Protein AF-A0A377TVP3-F1 (afdb_monomer)

Organism: Klebsiella pneumoniae (NCBI:txid573)

Solvent-accessible surface area (backbone atoms only — not comparable to full-atom values): 5592 Å² total; per-residue (Å²): 109,51,32,52,58,79,30,49,63,72,60,39,49,52,53,52,51,54,37,44,74,71,66,52,34,75,49,88,49,29,64,47,21,19,45,85,90,52,99,79,53,76,51,36,58,27,37,30,46,44,51,50,19,57,42,36,76,75,62,60,47,87,71,47,49,77,48,72,73,59,62,60,56,48,60,40,92,53,92,59,28,39,39,82,45,75,67,30,45,52,50,49,49,56,54,56,61,70,48,90

Nearest PDB structures (foldseek):
  3fa4-assembly1_B  TM=6.451E-01  e=1.109E+00  Aspergillus niger
  5ail-assembly1_A  TM=5.028E-01  e=3.899E-01  Homo sapiens
  4c1k-assembly1_E  TM=4.117E-01  e=6.575E-01  Pyrococcus furiosus
  7f7r-assembly1_A  TM=4.298E-01  e=1.996E+00  Enterococcus faecalis ATCC 10100
  4gxp-assembly3_C  TM=5.036E-01  e=6.902E+00  Thermotoga maritima MSB8

Foldseek 3Di:
DADQANADLVRVLVVLVVCVVVVNQEDDDEQQPNHDDDPPDQARDNRNLLSVLVSCVVPSVPRHDYDYDDQADAHHDDPLRHHDDVVNRVVRVVVSVVSD

Sequence (100 aa):
MNFGDVTDEKTSARILDEALEAGINFIDTADVYGTEQSPDIQQGSGLSEEIIGRWLQQGGAVNASFWRQKSISLLGPGPNDRRLSAYHIRKACEDSFATA

Structure (mmCIF, N/CA/C/O backbone):
data_AF-A0A377TVP3-F1
#
_entry.id   AF-A0A377TVP3-F1
#
loop_
_atom_site.group_PDB
_atom_site.id
_atom_site.type_symbol
_atom_site.label_atom_id
_atom_site.label_alt_id
_atom_site.label_comp_id
_atom_site.label_asym_id
_atom_site.label_entity_id
_atom_site.label_seq_id
_atom_site.pdbx_PDB_ins_code
_atom_site.Cartn_x
_atom_site.Cartn_y
_atom_site.Cartn_z
_atom_site.occupancy
_atom_site.B_iso_or_equiv
_atom_site.auth_seq_id
_atom_site.auth_comp_id
_atom_site.auth_asym_id
_atom_site.auth_atom_id
_atom_site.pdbx_PDB_model_num
ATOM 1 N N . MET A 1 1 ? -7.253 -1.913 -4.363 1.00 79.44 1 MET A N 1
ATOM 2 C CA . MET A 1 1 ? -7.811 -1.167 -3.212 1.00 79.44 1 MET A CA 1
ATOM 3 C C . MET A 1 1 ? -8.147 0.250 -3.661 1.00 79.44 1 MET A C 1
ATOM 5 O O . MET A 1 1 ? -7.499 0.724 -4.584 1.00 79.44 1 MET A O 1
ATOM 9 N N . ASN A 1 2 ? -9.139 0.900 -3.040 1.00 88.81 2 ASN A N 1
ATOM 10 C CA . ASN A 1 2 ? -9.661 2.207 -3.477 1.00 88.81 2 ASN A CA 1
ATOM 11 C C . ASN A 1 2 ? -9.038 3.423 -2.764 1.00 88.81 2 ASN A C 1
ATOM 13 O O . ASN A 1 2 ? -9.370 4.556 -3.107 1.00 88.81 2 ASN A O 1
ATOM 17 N N . PHE A 1 3 ? -8.174 3.207 -1.770 1.00 91.44 3 PHE A N 1
ATOM 18 C CA . PHE A 1 3 ? -7.569 4.280 -0.979 1.00 91.44 3 PHE A CA 1
ATOM 19 C C . PHE A 1 3 ? -6.658 5.152 -1.845 1.00 91.44 3 PHE A C 1
ATOM 21 O O . PHE A 1 3 ? -5.748 4.642 -2.499 1.00 91.44 3 PHE A O 1
ATOM 28 N N . GLY A 1 4 ? -6.903 6.459 -1.840 1.00 87.88 4 GLY A N 1
ATOM 29 C CA . GLY A 1 4 ? -6.226 7.456 -2.664 1.00 87.88 4 GLY A CA 1
ATOM 30 C C . GLY A 1 4 ? -7.054 7.882 -3.875 1.00 87.88 4 GLY A C 1
ATOM 31 O O . GLY A 1 4 ? -7.403 9.052 -3.983 1.00 87.88 4 GLY A O 1
ATOM 32 N N . ASP A 1 5 ? -7.384 6.936 -4.757 1.00 86.06 5 ASP A N 1
ATOM 33 C CA . ASP A 1 5 ? -8.038 7.216 -6.046 1.00 86.06 5 ASP A CA 1
ATOM 34 C C . ASP A 1 5 ? -9.530 7.553 -5.901 1.00 86.06 5 ASP A C 1
ATOM 36 O O . ASP A 1 5 ? -9.989 8.628 -6.278 1.00 86.06 5 ASP A O 1
ATOM 40 N N . VAL A 1 6 ? -10.292 6.638 -5.296 1.00 88.31 6 VAL A N 1
ATOM 41 C CA . VAL A 1 6 ? -11.748 6.782 -5.121 1.00 88.31 6 VAL A CA 1
ATOM 42 C C . VAL A 1 6 ? -12.092 7.209 -3.696 1.00 88.31 6 VAL A C 1
ATOM 44 O O . VAL A 1 6 ? -13.059 7.938 -3.476 1.00 88.31 6 VAL A O 1
ATOM 47 N N . THR A 1 7 ? -11.309 6.755 -2.717 1.00 92.88 7 THR A N 1
ATOM 48 C CA . THR A 1 7 ? -11.514 7.045 -1.298 1.00 92.88 7 THR A CA 1
ATOM 49 C C . THR A 1 7 ? -10.405 7.966 -0.806 1.00 92.88 7 THR A C 1
ATOM 51 O O . THR A 1 7 ? -9.243 7.567 -0.795 1.00 92.88 7 THR A O 1
ATOM 54 N N 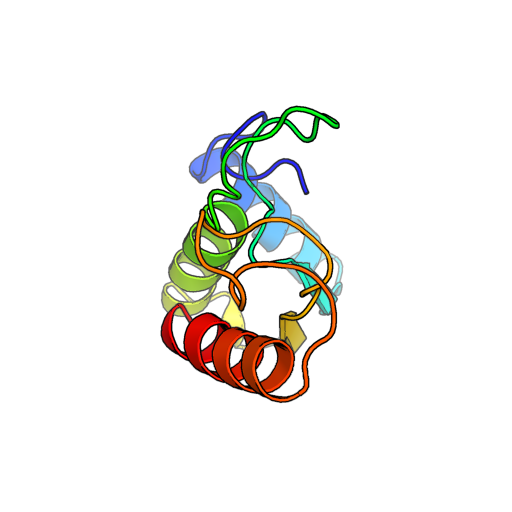. ASP A 1 8 ? -10.750 9.174 -0.356 1.00 94.44 8 ASP A N 1
ATOM 55 C CA . ASP A 1 8 ? -9.767 10.115 0.188 1.00 94.44 8 ASP A CA 1
ATOM 56 C C . ASP A 1 8 ? -9.073 9.564 1.449 1.00 94.44 8 ASP A C 1
ATOM 58 O O . ASP A 1 8 ? -9.565 8.643 2.108 1.00 94.44 8 ASP A O 1
ATOM 62 N N . GLU A 1 9 ? -7.914 10.122 1.799 1.00 93.75 9 GLU A N 1
ATOM 63 C CA . GLU A 1 9 ? -7.085 9.637 2.910 1.00 93.75 9 GLU A CA 1
ATOM 64 C C . GLU A 1 9 ? -7.813 9.661 4.262 1.00 93.75 9 GLU A C 1
ATOM 66 O O . GLU A 1 9 ? -7.712 8.703 5.028 1.00 93.75 9 GLU A O 1
ATOM 71 N N . LYS A 1 10 ? -8.608 10.700 4.545 1.00 94.44 10 LYS A N 1
ATOM 72 C CA . LYS A 1 10 ? -9.342 10.806 5.813 1.00 94.44 10 LYS A CA 1
ATOM 73 C C . LYS A 1 10 ? -10.423 9.733 5.906 1.00 94.44 10 LYS A C 1
ATOM 75 O O . LYS A 1 10 ? -10.591 9.107 6.952 1.00 94.44 10 LYS A O 1
ATOM 80 N N . THR A 1 11 ? -11.152 9.508 4.818 1.00 96.00 11 THR A N 1
ATOM 81 C CA . THR A 1 11 ? -12.148 8.435 4.750 1.00 96.00 11 THR A CA 1
ATOM 82 C C . THR A 1 11 ? -11.486 7.056 4.816 1.00 96.00 11 THR A C 1
ATOM 84 O O . THR A 1 11 ? -12.010 6.168 5.483 1.00 96.00 11 THR A O 1
ATOM 87 N N . SER A 1 12 ? -10.318 6.885 4.192 1.00 94.94 12 SER A N 1
ATOM 88 C CA . SER A 1 12 ? -9.533 5.643 4.231 1.00 94.94 12 SER A CA 1
ATOM 89 C C . SER A 1 12 ? -9.070 5.309 5.652 1.00 94.94 12 SER A C 1
ATOM 91 O O . SER A 1 12 ? -9.264 4.182 6.100 1.00 94.94 12 SER A O 1
ATOM 93 N N . ALA A 1 13 ? -8.547 6.294 6.390 1.00 92.81 13 ALA A N 1
ATOM 94 C CA . ALA A 1 13 ? -8.166 6.137 7.794 1.00 92.81 13 ALA A CA 1
ATOM 95 C C . ALA A 1 13 ? -9.357 5.708 8.662 1.00 92.81 13 ALA A C 1
ATOM 97 O O . ALA A 1 13 ? -9.248 4.748 9.415 1.00 92.81 13 ALA A O 1
ATOM 98 N N . ARG A 1 14 ? -10.532 6.327 8.477 1.00 94.50 14 ARG A N 1
ATOM 99 C CA . ARG A 1 14 ? -11.747 5.929 9.205 1.00 94.50 14 ARG A CA 1
ATOM 100 C C . ARG A 1 14 ? -12.165 4.484 8.914 1.00 94.50 14 ARG A C 1
ATOM 102 O O . ARG A 1 14 ? -12.577 3.781 9.825 1.00 94.50 14 ARG A O 1
ATOM 109 N N . ILE A 1 15 ? -12.057 4.033 7.661 1.00 94.75 15 ILE A N 1
ATOM 110 C CA . ILE A 1 15 ? -12.341 2.633 7.299 1.00 94.75 15 ILE A CA 1
ATOM 111 C C . ILE A 1 15 ? -11.363 1.682 8.003 1.00 94.75 15 ILE A C 1
ATOM 113 O O . ILE A 1 15 ? -11.773 0.617 8.458 1.00 94.75 15 ILE A O 1
ATOM 117 N N . LEU A 1 16 ? -10.083 2.056 8.091 1.00 92.31 16 LEU A N 1
ATOM 118 C CA . LEU A 1 16 ? -9.061 1.269 8.785 1.00 92.31 16 LEU A CA 1
ATOM 119 C C . LEU A 1 16 ? -9.311 1.208 10.298 1.00 92.31 16 LEU A C 1
ATOM 121 O O . LEU A 1 16 ? -9.214 0.127 10.875 1.00 92.31 16 LEU A O 1
ATOM 125 N N . ASP A 1 17 ? -9.695 2.327 10.916 1.00 91.94 17 ASP A N 1
ATOM 126 C CA . ASP A 1 17 ? -10.069 2.380 12.332 1.00 91.94 17 ASP A CA 1
ATOM 127 C C . ASP A 1 17 ? -11.281 1.480 12.617 1.00 91.94 17 ASP A C 1
ATOM 129 O O . ASP A 1 17 ? -11.218 0.619 13.492 1.00 91.94 17 ASP A O 1
ATOM 133 N N . GLU A 1 18 ? -12.354 1.602 11.826 1.00 94.00 18 GLU A N 1
ATOM 134 C CA . GLU A 1 18 ? -13.562 0.773 11.964 1.00 94.00 18 GLU A CA 1
ATOM 135 C C . GLU A 1 18 ? -13.261 -0.723 11.763 1.00 94.00 18 GLU A C 1
ATOM 137 O O . GLU A 1 18 ? -13.789 -1.576 12.480 1.00 94.00 18 GLU A O 1
ATOM 142 N N . ALA A 1 19 ? -12.388 -1.062 10.808 1.00 91.44 19 ALA A N 1
ATOM 143 C CA . ALA A 1 19 ? -11.952 -2.438 10.591 1.00 91.44 19 ALA A CA 1
ATOM 144 C C . ALA A 1 19 ? -11.193 -2.982 11.813 1.00 91.44 19 ALA A C 1
ATOM 146 O O . ALA A 1 19 ? -11.465 -4.101 12.260 1.00 91.44 19 ALA A O 1
ATOM 147 N N . LEU A 1 20 ? -10.283 -2.186 12.380 1.00 89.50 20 LEU A N 1
ATOM 148 C CA . LEU A 1 20 ? -9.508 -2.564 13.558 1.00 89.50 20 LEU A CA 1
ATOM 149 C C . LEU A 1 20 ? -10.400 -2.739 14.795 1.00 89.50 20 LEU A C 1
ATOM 151 O O . LEU A 1 20 ? -10.250 -3.724 15.520 1.00 89.50 20 LEU A O 1
ATOM 155 N N . GLU A 1 21 ? -11.362 -1.837 15.008 1.00 90.19 21 GLU A N 1
ATOM 156 C CA . GLU A 1 21 ? -12.367 -1.941 16.075 1.00 90.19 21 GLU A CA 1
ATOM 157 C C . GLU A 1 21 ? -13.233 -3.200 15.934 1.00 90.19 21 GLU A C 1
ATOM 159 O O . GLU A 1 21 ? -13.571 -3.841 16.931 1.00 90.19 21 GLU A O 1
ATOM 164 N N . ALA A 1 22 ? -13.538 -3.608 14.700 1.00 92.69 22 ALA A N 1
ATOM 165 C CA . ALA A 1 22 ? -14.238 -4.857 14.405 1.00 92.69 22 AL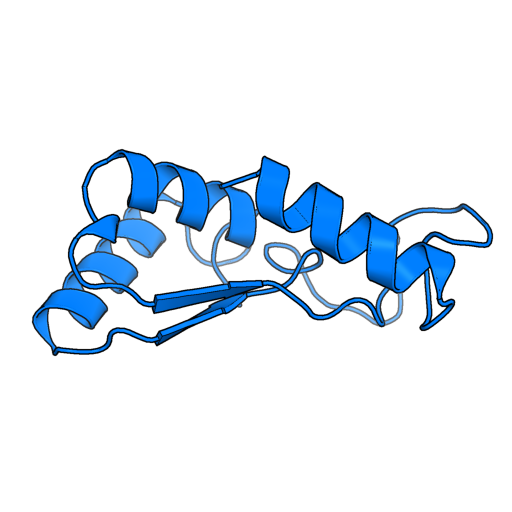A A CA 1
ATOM 166 C C . ALA A 1 22 ? -13.362 -6.118 14.583 1.00 92.69 22 ALA A C 1
ATOM 168 O O . ALA A 1 22 ? -13.836 -7.234 14.360 1.00 92.69 22 ALA A O 1
ATOM 169 N N . GLY A 1 23 ? -12.095 -5.967 14.981 1.00 89.12 23 GLY A N 1
ATOM 170 C CA . GLY A 1 23 ? -11.148 -7.064 15.183 1.00 89.12 23 GLY A CA 1
ATOM 171 C C . GLY A 1 23 ? -10.471 -7.553 13.901 1.00 89.12 23 GLY A C 1
ATOM 172 O O . GLY A 1 23 ? -9.802 -8.589 13.925 1.00 89.12 23 GLY A O 1
ATOM 173 N N . ILE A 1 24 ? -10.619 -6.836 12.781 1.00 89.00 24 ILE A N 1
ATOM 174 C CA . ILE A 1 24 ? -9.876 -7.124 11.554 1.00 89.00 24 ILE A CA 1
ATOM 175 C C . ILE A 1 24 ? -8.444 -6.647 11.758 1.00 89.00 24 ILE A C 1
ATOM 177 O O . ILE A 1 24 ? -8.170 -5.465 11.938 1.00 89.00 24 ILE A O 1
ATOM 181 N N . ASN A 1 25 ? -7.513 -7.589 11.692 1.00 85.19 25 ASN A N 1
ATOM 182 C CA . ASN A 1 25 ? -6.093 -7.329 11.860 1.00 85.19 25 ASN A CA 1
ATOM 183 C C . ASN A 1 25 ? -5.287 -7.650 10.601 1.00 85.19 25 ASN A C 1
ATOM 185 O O . ASN A 1 25 ? -4.078 -7.784 10.698 1.00 85.19 25 ASN A O 1
ATOM 189 N N . PHE A 1 26 ? -5.920 -7.823 9.444 1.00 86.88 26 PHE A N 1
ATOM 190 C CA . PHE A 1 26 ? -5.226 -8.161 8.206 1.00 86.88 26 PHE A CA 1
ATOM 191 C C . PHE A 1 26 ? -5.556 -7.140 7.122 1.00 86.88 26 PHE A C 1
ATOM 193 O O . PHE A 1 26 ? -6.71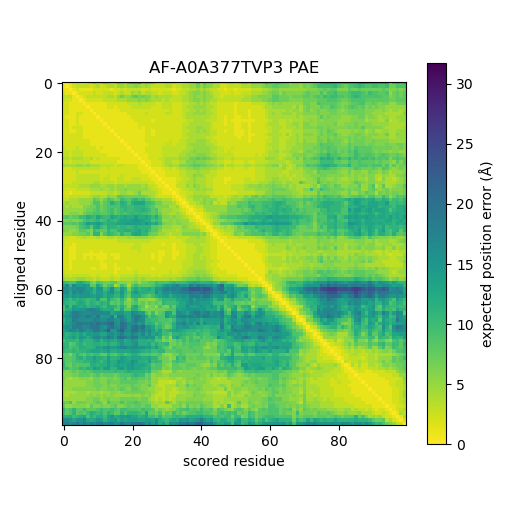6 -7.000 6.737 1.00 86.88 26 PHE A O 1
ATOM 200 N N . ILE A 1 27 ? -4.531 -6.444 6.627 1.00 86.75 27 ILE A N 1
ATOM 201 C CA . ILE A 1 27 ? -4.657 -5.442 5.564 1.00 86.75 27 ILE A CA 1
ATOM 202 C C . ILE A 1 27 ? -3.847 -5.916 4.349 1.00 86.75 27 ILE A C 1
ATOM 204 O O . ILE A 1 27 ? -2.629 -6.075 4.441 1.00 86.75 27 ILE A O 1
ATOM 208 N N . ASP A 1 28 ? -4.536 -6.132 3.224 1.00 87.56 28 ASP A N 1
ATOM 209 C CA . ASP A 1 28 ? -3.948 -6.441 1.911 1.00 87.56 28 ASP A CA 1
ATOM 210 C C . ASP A 1 28 ? -3.692 -5.148 1.136 1.00 87.56 28 ASP A C 1
ATOM 212 O O . ASP A 1 28 ? -4.611 -4.351 0.950 1.00 87.56 28 ASP A O 1
ATOM 216 N N . THR A 1 29 ? -2.474 -4.945 0.641 1.00 87.00 29 THR A N 1
ATOM 217 C CA . THR A 1 29 ? -2.178 -3.854 -0.294 1.00 87.00 29 THR A CA 1
ATOM 218 C C . THR A 1 29 ? -1.145 -4.266 -1.347 1.00 87.00 29 THR A C 1
ATOM 220 O O . THR A 1 29 ? -0.538 -5.338 -1.269 1.00 87.00 29 THR A O 1
ATOM 223 N N . ALA A 1 30 ? -0.963 -3.410 -2.351 1.00 83.44 30 ALA A N 1
ATOM 224 C CA . ALA A 1 30 ? 0.010 -3.577 -3.417 1.00 83.44 30 ALA A CA 1
ATOM 225 C C . ALA A 1 30 ? 0.611 -2.232 -3.842 1.00 83.44 30 ALA A C 1
ATOM 227 O O . ALA A 1 30 ? -0.077 -1.211 -3.840 1.00 83.44 30 ALA A O 1
ATOM 228 N N . ASP A 1 31 ? 1.850 -2.294 -4.319 1.00 78.56 31 ASP A N 1
ATOM 229 C CA . ASP A 1 31 ? 2.638 -1.229 -4.953 1.00 78.56 31 ASP A CA 1
ATOM 230 C C . ASP A 1 31 ? 1.918 -0.487 -6.097 1.00 78.56 31 ASP A C 1
ATOM 232 O O . ASP A 1 31 ? 2.216 0.668 -6.391 1.00 78.56 31 ASP A O 1
ATOM 236 N N . VAL A 1 32 ? 0.928 -1.113 -6.734 1.00 79.69 32 VAL A N 1
ATOM 237 C CA . VAL A 1 32 ? 0.116 -0.483 -7.788 1.00 79.69 32 VAL A CA 1
ATOM 238 C C . VAL A 1 32 ? -1.197 0.140 -7.322 1.00 79.69 32 VAL A C 1
ATOM 240 O O . VAL A 1 32 ? -1.853 0.810 -8.120 1.00 79.69 32 VAL A O 1
ATOM 243 N N . TYR A 1 33 ? -1.623 -0.080 -6.077 1.00 86.75 33 TYR A N 1
ATOM 244 C CA . TYR A 1 33 ? -2.909 0.426 -5.594 1.00 86.75 33 TYR A CA 1
ATOM 245 C C . TYR A 1 33 ? -2.891 1.941 -5.343 1.00 86.75 33 TYR A C 1
ATOM 247 O O . TYR A 1 33 ? -1.875 2.519 -4.962 1.00 86.75 33 TYR A O 1
ATOM 255 N N . GLY A 1 34 ? -4.064 2.565 -5.498 1.00 82.94 34 GLY A N 1
ATOM 256 C CA . GLY A 1 34 ? -4.269 4.001 -5.293 1.00 82.94 34 GLY A CA 1
ATOM 257 C C . GLY A 1 34 ? -4.293 4.823 -6.581 1.00 82.94 34 GLY A C 1
ATOM 258 O O . GLY A 1 34 ? -3.971 6.007 -6.561 1.00 82.94 34 GLY A O 1
ATOM 259 N N . THR A 1 35 ? -4.627 4.188 -7.704 1.00 79.94 35 THR A N 1
ATOM 260 C CA . THR A 1 35 ? -4.943 4.818 -8.993 1.00 79.94 35 THR A CA 1
ATOM 261 C C . THR A 1 35 ? -5.850 3.884 -9.803 1.00 79.94 35 THR A C 1
ATOM 263 O O . THR A 1 35 ? -5.916 2.681 -9.500 1.00 79.94 35 THR A O 1
ATOM 266 N N . GLU A 1 36 ? -6.518 4.416 -10.827 1.00 80.12 36 GLU A N 1
ATOM 267 C CA . GLU A 1 36 ? -7.376 3.658 -11.733 1.00 80.12 36 GLU A CA 1
ATOM 268 C C . GLU A 1 36 ? -6.607 2.477 -12.345 1.00 80.12 36 GLU A C 1
ATOM 270 O O . GLU A 1 36 ? -5.573 2.635 -12.995 1.00 80.12 36 GLU A O 1
ATOM 275 N N . GLN A 1 37 ? -7.119 1.262 -12.144 1.00 74.69 37 GLN A N 1
ATOM 276 C CA . GLN A 1 37 ? -6.513 0.053 -12.694 1.00 74.69 37 GLN A CA 1
ATOM 277 C C . GLN A 1 37 ? -7.083 -0.215 -14.089 1.00 74.69 37 GLN A C 1
ATOM 279 O O . GLN A 1 37 ? -8.200 -0.718 -14.222 1.00 74.69 37 GLN A O 1
ATOM 284 N N . SER A 1 38 ? -6.305 0.079 -15.130 1.00 75.44 38 SER A N 1
ATOM 285 C CA . SER A 1 38 ? -6.656 -0.211 -16.525 1.00 75.44 38 SER A CA 1
ATOM 286 C C . SER A 1 38 ? -5.536 -0.990 -17.234 1.00 75.44 38 SER A C 1
ATOM 288 O O . SER A 1 38 ? -4.383 -0.933 -16.805 1.00 75.44 38 SER A O 1
ATOM 290 N N . PRO A 1 39 ? -5.826 -1.727 -18.327 1.00 72.00 39 PRO A N 1
ATOM 291 C CA . PRO A 1 39 ? -4.791 -2.394 -19.126 1.00 72.00 39 PRO A CA 1
ATOM 292 C C . PRO A 1 39 ? -3.734 -1.435 -19.692 1.00 72.00 39 PRO A C 1
ATOM 294 O O . PRO A 1 39 ? -2.615 -1.858 -19.973 1.00 72.00 39 PRO A O 1
ATOM 297 N N . ASP A 1 40 ? -4.097 -0.158 -19.833 1.00 75.44 40 ASP A N 1
ATOM 298 C CA . ASP A 1 40 ? -3.268 0.900 -20.410 1.00 75.44 40 ASP A CA 1
ATOM 299 C C . ASP A 1 40 ? -2.549 1.744 -19.347 1.00 75.44 40 ASP A C 1
ATOM 301 O O . ASP A 1 40 ? -1.899 2.743 -19.682 1.00 75.44 40 ASP A O 1
ATOM 305 N N . ILE A 1 41 ? -2.650 1.352 -18.069 1.00 73.75 41 ILE A N 1
ATOM 306 C CA . ILE A 1 41 ? -1.985 2.031 -16.962 1.00 73.75 41 ILE A CA 1
ATOM 307 C C . ILE A 1 41 ? -0.485 2.146 -17.249 1.00 73.75 41 ILE A C 1
ATOM 309 O O . ILE A 1 41 ? 0.216 1.161 -17.485 1.00 73.75 41 ILE A O 1
ATOM 313 N N . GLN A 1 42 ? 0.005 3.382 -17.259 1.00 68.06 42 GLN A N 1
ATOM 314 C CA . GLN A 1 42 ? 1.411 3.663 -17.549 1.00 68.06 42 GLN A CA 1
ATOM 315 C C . GLN A 1 42 ? 2.296 3.458 -16.316 1.00 68.06 42 GLN A C 1
ATOM 317 O O . GLN A 1 42 ? 3.485 3.177 -16.454 1.00 68.06 42 GLN A O 1
ATOM 322 N N . GLN A 1 43 ? 1.723 3.604 -15.119 1.00 70.00 43 GLN A N 1
ATOM 323 C CA . GLN A 1 43 ? 2.443 3.520 -13.857 1.00 70.00 43 GLN A CA 1
ATOM 324 C C . GLN A 1 43 ? 1.472 3.262 -12.697 1.00 70.00 43 GLN A C 1
ATOM 326 O O . GLN A 1 43 ? 0.446 3.932 -12.597 1.00 70.00 43 GLN A O 1
ATOM 331 N N . GLY A 1 44 ? 1.802 2.322 -11.809 1.00 70.56 44 GLY A N 1
ATOM 332 C CA . GLY A 1 44 ? 1.167 2.234 -10.489 1.00 70.56 44 GLY A CA 1
ATOM 333 C C . GLY A 1 44 ? 1.510 3.443 -9.608 1.00 70.56 44 GLY A C 1
ATOM 334 O O . GLY A 1 44 ? 2.555 4.064 -9.797 1.00 70.56 44 GLY A O 1
ATOM 335 N N . SER A 1 45 ? 0.644 3.789 -8.650 1.00 79.19 45 SER A N 1
ATOM 336 C CA . SER A 1 45 ? 0.859 4.975 -7.803 1.00 79.19 45 SER A CA 1
ATOM 337 C C . SER A 1 45 ? 1.469 4.684 -6.433 1.00 79.19 45 SER A C 1
ATOM 339 O O . SER A 1 45 ? 2.050 5.592 -5.850 1.00 79.19 45 SER A O 1
ATOM 341 N N . GLY A 1 46 ? 1.308 3.474 -5.885 1.00 83.56 46 GLY A N 1
ATOM 342 C CA . GLY A 1 46 ? 1.699 3.143 -4.506 1.00 83.56 46 GLY A CA 1
ATOM 343 C C . GLY A 1 46 ? 0.934 3.917 -3.425 1.00 83.56 46 GLY A C 1
ATOM 344 O O . GLY A 1 46 ? 1.178 3.729 -2.235 1.00 83.56 46 GLY A O 1
ATOM 345 N N . LEU A 1 47 ? -0.025 4.767 -3.805 1.00 88.56 47 LEU A N 1
ATOM 346 C CA . LEU A 1 47 ? -0.656 5.737 -2.912 1.00 88.56 47 LEU A CA 1
ATOM 347 C C . LEU A 1 47 ? -1.453 5.064 -1.788 1.00 88.56 47 LEU A C 1
ATOM 349 O O . LEU A 1 47 ? -1.489 5.572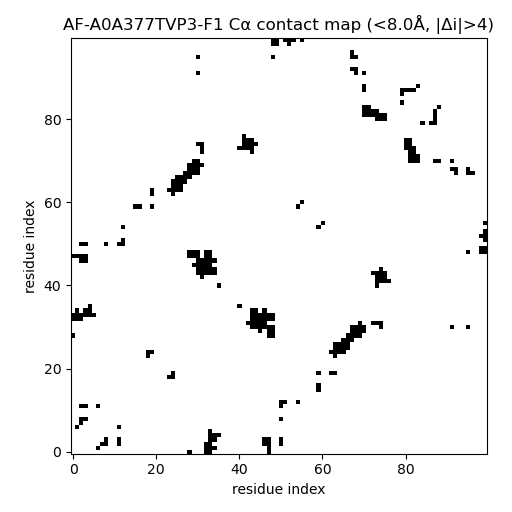 -0.668 1.00 88.56 47 LEU A O 1
ATOM 353 N N . SER A 1 48 ? -2.056 3.897 -2.049 1.00 90.19 48 SER A N 1
ATOM 354 C CA . SER A 1 48 ? -2.706 3.129 -0.981 1.00 90.19 48 SER A CA 1
ATOM 355 C C . SER A 1 48 ? -1.706 2.675 0.088 1.00 90.19 48 SER A C 1
ATOM 357 O O . SER A 1 48 ? -2.041 2.704 1.270 1.00 90.19 48 SER A O 1
ATOM 359 N N . GLU A 1 49 ? -0.485 2.283 -0.296 1.00 87.75 49 GLU A N 1
ATOM 360 C CA . GLU A 1 49 ? 0.549 1.873 0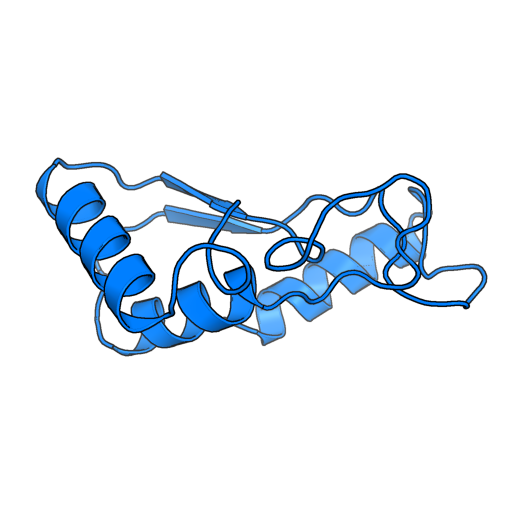.664 1.00 87.75 49 GLU A CA 1
ATOM 361 C C . GLU A 1 49 ? 1.012 3.054 1.513 1.00 87.75 49 GLU A C 1
ATOM 363 O O . GLU A 1 49 ? 1.153 2.908 2.725 1.00 87.75 49 GLU A O 1
ATOM 368 N N . GLU A 1 50 ? 1.177 4.231 0.907 1.00 90.12 50 GLU A N 1
ATOM 369 C CA . GLU A 1 50 ? 1.561 5.433 1.645 1.00 90.12 50 GLU A CA 1
ATOM 370 C C . GLU A 1 50 ? 0.495 5.865 2.661 1.00 90.12 50 GLU A C 1
ATOM 372 O O . GLU A 1 50 ? 0.826 6.229 3.790 1.00 90.12 50 GLU A O 1
ATOM 377 N N . ILE A 1 51 ? -0.787 5.817 2.278 1.00 92.06 51 ILE A N 1
ATOM 378 C CA . ILE A 1 51 ? -1.912 6.124 3.174 1.00 92.06 51 ILE A CA 1
ATOM 379 C C . ILE A 1 51 ? -1.912 5.163 4.367 1.00 92.06 51 ILE A C 1
ATOM 381 O O . ILE A 1 51 ? -2.038 5.596 5.513 1.00 92.06 51 ILE A O 1
ATOM 385 N N . ILE A 1 52 ? -1.731 3.863 4.113 1.00 90.19 52 ILE A N 1
ATOM 386 C CA . ILE A 1 52 ? -1.672 2.858 5.180 1.00 90.19 52 ILE A CA 1
ATOM 387 C C . ILE A 1 52 ? -0.440 3.079 6.068 1.00 90.19 52 ILE A C 1
ATOM 389 O O . ILE A 1 52 ? -0.571 3.020 7.288 1.00 90.19 52 ILE A O 1
ATOM 393 N N . GLY A 1 53 ? 0.731 3.384 5.498 1.00 88.31 53 GLY A N 1
ATOM 394 C CA . GLY A 1 53 ? 1.945 3.704 6.258 1.00 88.31 53 GLY A CA 1
ATOM 395 C C . GLY A 1 53 ? 1.740 4.893 7.200 1.00 88.31 53 GLY A C 1
ATOM 396 O O . GLY A 1 53 ? 1.970 4.792 8.406 1.00 88.31 53 GLY A O 1
ATOM 397 N N . ARG A 1 54 ? 1.175 5.998 6.691 1.00 91.00 54 ARG A N 1
ATOM 398 C CA . ARG A 1 54 ? 0.842 7.176 7.512 1.00 91.00 54 ARG A CA 1
ATOM 399 C C . ARG A 1 54 ? -0.153 6.856 8.627 1.00 91.00 54 ARG A C 1
ATOM 401 O O . ARG A 1 54 ? 0.012 7.357 9.738 1.00 91.00 54 ARG A O 1
ATOM 408 N N . TRP A 1 55 ? -1.156 6.021 8.362 1.00 91.31 55 TRP A N 1
ATOM 409 C CA . TRP A 1 55 ? -2.116 5.577 9.377 1.00 91.31 55 TRP A CA 1
ATOM 410 C C . TRP A 1 55 ? -1.466 4.684 10.450 1.00 91.31 55 TRP A C 1
ATOM 412 O O . TRP A 1 55 ? -1.686 4.886 11.647 1.00 91.31 55 TRP A O 1
ATOM 422 N N . LEU A 1 56 ? -0.592 3.750 10.057 1.00 88.31 56 LEU A N 1
ATOM 423 C CA . LEU A 1 56 ? 0.156 2.902 10.992 1.00 88.31 56 LEU A CA 1
ATOM 424 C C . LEU A 1 56 ? 1.029 3.741 11.937 1.00 88.31 56 LEU A C 1
ATOM 426 O O . LEU A 1 56 ? 1.025 3.500 13.147 1.00 88.31 56 LEU A O 1
ATOM 430 N N . GLN A 1 57 ? 1.710 4.763 11.408 1.00 86.69 57 GLN A N 1
ATOM 431 C CA . GLN A 1 57 ? 2.549 5.688 12.183 1.00 86.69 57 GLN A CA 1
ATOM 432 C C . GLN A 1 57 ? 1.756 6.524 13.205 1.00 86.69 57 GLN A C 1
ATOM 434 O O . GLN A 1 57 ? 2.319 6.949 14.213 1.00 86.69 57 GLN A O 1
ATOM 439 N N . GLN A 1 58 ? 0.454 6.735 12.987 1.00 84.75 58 GLN A N 1
ATOM 440 C CA . GLN A 1 58 ? -0.427 7.484 13.895 1.00 84.75 58 GLN A CA 1
ATOM 441 C C . GLN A 1 58 ? -0.970 6.645 15.064 1.00 84.75 58 GLN A C 1
ATOM 443 O O . GLN A 1 58 ? -1.609 7.198 15.958 1.00 84.75 58 GLN A O 1
ATOM 448 N N . GLY A 1 59 ? -0.700 5.335 15.096 1.00 76.06 59 GLY A N 1
ATOM 449 C CA . GLY A 1 59 ? -1.115 4.446 16.188 1.00 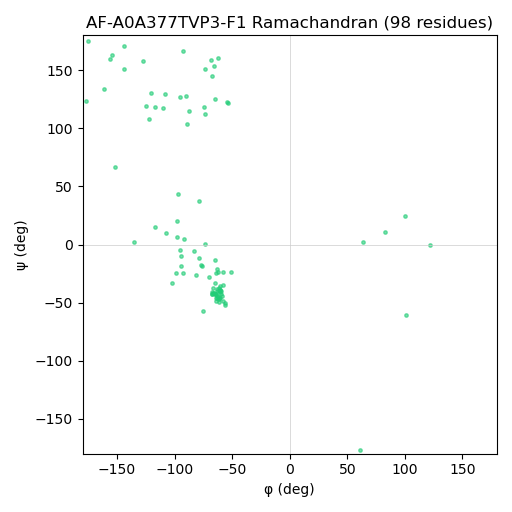76.06 59 GLY A CA 1
ATOM 450 C C . GLY A 1 59 ? -1.988 3.262 15.770 1.00 76.06 59 GLY A C 1
ATOM 451 O O . GLY A 1 59 ? -2.296 2.431 16.621 1.00 76.06 59 GLY A O 1
ATOM 452 N N . GLY A 1 60 ? -2.324 3.116 14.481 1.00 67.31 60 GLY A N 1
ATOM 453 C CA . GLY A 1 60 ? -3.071 1.956 13.959 1.00 67.31 60 GLY A CA 1
ATOM 454 C C . GLY A 1 60 ? -2.322 0.615 14.060 1.00 67.31 60 GLY A C 1
ATOM 455 O O . GLY A 1 60 ? -2.908 -0.457 13.919 1.00 67.31 60 GLY A O 1
ATOM 456 N N . ALA A 1 61 ? -1.015 0.653 14.342 1.00 65.50 61 ALA A N 1
ATOM 457 C CA . ALA A 1 61 ? -0.119 -0.502 14.286 1.00 65.50 61 ALA A CA 1
ATOM 458 C C . ALA A 1 61 ? -0.219 -1.488 15.465 1.00 65.50 61 ALA A C 1
ATOM 460 O O . ALA A 1 61 ? 0.254 -2.615 15.337 1.00 65.50 61 ALA A O 1
ATOM 461 N N . VAL A 1 62 ? -0.800 -1.113 16.613 1.00 62.00 62 VAL A N 1
ATOM 462 C CA . VAL A 1 62 ? -0.679 -1.931 17.841 1.00 62.00 62 VAL A CA 1
ATOM 463 C C . VAL A 1 62 ? -1.313 -3.323 17.739 1.00 62.00 62 VAL A C 1
ATOM 465 O O . VAL A 1 62 ? -0.899 -4.209 18.480 1.00 62.00 62 VAL A O 1
ATOM 468 N N . ASN A 1 63 ? -2.254 -3.542 16.810 1.00 60.59 63 ASN A N 1
ATOM 469 C CA . ASN A 1 63 ? -2.916 -4.840 16.617 1.00 60.59 63 ASN A CA 1
ATOM 470 C C . ASN A 1 63 ? -3.047 -5.284 15.146 1.00 60.59 63 ASN A C 1
ATOM 472 O O . ASN A 1 63 ? -3.631 -6.336 14.896 1.00 60.59 63 ASN A O 1
ATOM 476 N N . ALA A 1 64 ? -2.530 -4.526 14.173 1.00 61.84 64 ALA A N 1
ATOM 477 C CA . ALA A 1 64 ? -2.689 -4.833 12.750 1.00 61.84 64 ALA A CA 1
ATOM 478 C C . ALA A 1 64 ? -1.486 -5.619 12.191 1.00 61.84 64 ALA A C 1
ATOM 480 O O . ALA A 1 64 ? -0.338 -5.192 12.286 1.00 61.84 64 ALA A O 1
ATOM 481 N N . SER A 1 65 ? -1.755 -6.759 11.556 1.00 65.62 65 SER A N 1
ATOM 482 C CA . SER A 1 65 ? -0.832 -7.477 10.673 1.00 65.62 65 SER A CA 1
ATOM 483 C C . SER A 1 65 ? -0.963 -6.931 9.252 1.00 65.62 65 SER A C 1
ATOM 485 O O . SER A 1 65 ? -1.998 -7.067 8.598 1.00 65.62 65 SER A O 1
ATOM 487 N N . PHE A 1 66 ? 0.104 -6.313 8.762 1.00 61.97 66 PHE A N 1
ATOM 488 C CA . PHE A 1 66 ? 0.131 -5.680 7.450 1.00 61.97 66 PHE A CA 1
ATOM 489 C C . PHE A 1 66 ? 0.983 -6.482 6.471 1.00 61.97 66 PHE A C 1
ATOM 491 O O . PHE A 1 66 ? 2.129 -6.814 6.780 1.00 61.97 66 PHE A O 1
ATOM 498 N N . TRP A 1 67 ? 0.434 -6.785 5.293 1.00 59.81 67 TRP A N 1
ATOM 499 C CA . TRP A 1 67 ? 1.155 -7.476 4.227 1.00 59.81 67 TRP A CA 1
ATOM 500 C C . TRP A 1 67 ? 1.203 -6.627 2.961 1.00 59.81 67 TRP A C 1
ATOM 502 O O . TRP A 1 67 ? 0.187 -6.135 2.474 1.00 59.81 67 TRP A O 1
ATOM 512 N N . ARG A 1 68 ? 2.416 -6.504 2.418 1.00 64.62 68 ARG A N 1
ATOM 513 C CA . ARG A 1 68 ? 2.716 -5.813 1.166 1.00 64.62 68 ARG A CA 1
ATOM 514 C C . ARG A 1 68 ? 3.383 -6.770 0.204 1.00 64.62 68 ARG A C 1
ATOM 516 O O . ARG A 1 68 ? 4.539 -7.103 0.439 1.00 64.62 68 ARG A O 1
ATOM 523 N N . GLN A 1 69 ? 2.674 -7.203 -0.845 1.00 53.34 69 GLN A N 1
ATOM 524 C CA . GLN A 1 69 ? 3.312 -7.577 -2.116 1.00 53.34 69 GLN A CA 1
ATOM 525 C C . GLN A 1 69 ? 2.319 -7.985 -3.212 1.00 53.34 69 GLN A C 1
ATOM 527 O O . GLN A 1 69 ? 1.615 -8.989 -3.075 1.00 53.34 69 GLN A O 1
ATOM 532 N N . LYS A 1 70 ? 2.368 -7.318 -4.376 1.00 62.19 70 LYS A N 1
ATOM 533 C CA . LYS A 1 70 ? 1.771 -7.844 -5.619 1.00 62.19 70 LYS A CA 1
ATOM 534 C C . LYS A 1 70 ? 2.478 -7.336 -6.886 1.00 62.19 70 LYS A C 1
ATOM 536 O O . LYS A 1 70 ? 1.896 -6.668 -7.728 1.00 62.19 70 LYS A O 1
ATOM 541 N N . SER A 1 71 ? 3.726 -7.760 -7.068 1.00 58.66 71 SER A N 1
ATOM 542 C CA . SER A 1 71 ? 4.677 -7.245 -8.069 1.00 58.66 71 SER A CA 1
ATOM 543 C C . SER A 1 71 ? 4.484 -7.765 -9.513 1.00 58.66 71 SER A C 1
ATOM 545 O O . SER A 1 71 ? 5.454 -8.126 -10.181 1.00 58.66 71 SER A O 1
ATOM 547 N N . ILE A 1 72 ? 3.252 -7.952 -9.997 1.00 57.97 72 ILE A N 1
ATOM 548 C CA . ILE A 1 72 ? 3.035 -8.435 -11.382 1.00 57.97 72 ILE A CA 1
ATOM 549 C C . ILE A 1 72 ? 2.870 -7.288 -12.387 1.00 57.97 72 ILE A C 1
ATOM 551 O O . ILE A 1 72 ? 3.144 -7.462 -13.580 1.00 57.97 72 ILE A O 1
ATOM 555 N N . SER A 1 73 ? 2.437 -6.132 -11.897 1.00 61.66 73 SER A N 1
ATOM 556 C CA . SER A 1 73 ? 1.974 -5.000 -12.693 1.00 61.66 73 SER A CA 1
ATOM 557 C C . SER A 1 73 ? 3.096 -3.999 -13.008 1.00 61.66 73 SER A C 1
ATOM 559 O O . SER A 1 73 ? 4.198 -4.089 -12.475 1.00 61.66 73 SER A O 1
ATOM 561 N N . LEU A 1 74 ? 2.845 -3.088 -13.952 1.00 65.38 74 LEU A N 1
ATOM 562 C CA . LEU A 1 74 ? 3.822 -2.105 -14.431 1.00 65.38 74 LEU A CA 1
ATOM 563 C C . LEU A 1 74 ? 4.046 -1.003 -13.376 1.00 65.38 74 LEU A C 1
ATOM 565 O O . LEU A 1 74 ? 3.154 -0.194 -13.125 1.00 65.38 74 LEU A O 1
ATOM 569 N N . LEU A 1 75 ? 5.241 -0.957 -12.786 1.00 67.62 75 LEU A N 1
ATOM 570 C CA . LEU A 1 75 ? 5.670 0.099 -11.856 1.00 67.62 75 LEU A CA 1
ATOM 571 C C . LEU A 1 75 ? 6.450 1.224 -12.548 1.00 67.62 75 LEU A C 1
ATOM 573 O O . LEU A 1 75 ? 6.578 2.313 -11.998 1.00 67.62 75 LEU A O 1
ATOM 577 N N . GLY A 1 76 ? 6.974 0.974 -13.748 1.00 71.19 76 GLY A N 1
ATOM 578 C CA . GLY A 1 76 ? 7.818 1.916 -14.477 1.00 71.19 76 GLY A CA 1
ATOM 579 C C . GLY A 1 76 ? 8.188 1.430 -15.883 1.00 71.19 76 GLY A C 1
ATOM 580 O O . GLY A 1 76 ? 7.849 0.309 -16.272 1.00 71.19 76 GLY A O 1
ATOM 581 N N . PRO A 1 77 ? 8.877 2.264 -16.682 1.00 74.38 77 PRO A N 1
ATOM 582 C CA . PRO A 1 77 ? 9.184 1.962 -18.081 1.00 74.38 77 PRO A CA 1
ATOM 583 C C . PRO A 1 77 ? 10.369 0.998 -18.260 1.00 74.38 77 PRO A C 1
ATOM 585 O O . PRO A 1 77 ? 10.614 0.522 -19.373 1.00 74.38 77 PRO A O 1
ATOM 588 N N . GLY A 1 78 ? 11.137 0.725 -17.202 1.00 78.38 78 GLY A N 1
ATOM 589 C CA . GLY A 1 78 ? 12.340 -0.088 -17.264 1.00 78.38 78 GLY A CA 1
ATOM 590 C C . GLY A 1 78 ? 12.066 -1.570 -17.549 1.00 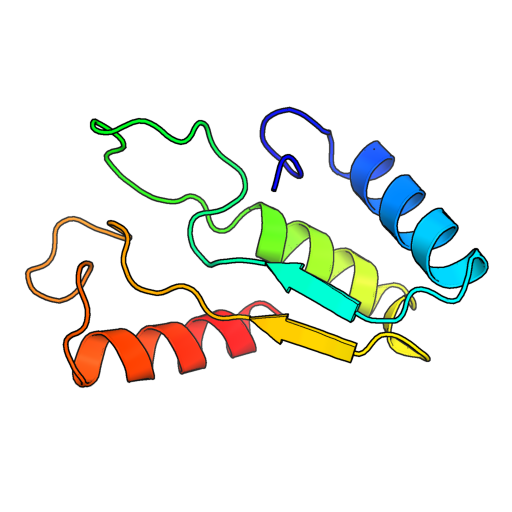78.38 78 GLY A C 1
ATOM 591 O O . GLY A 1 78 ? 10.979 -2.097 -17.297 1.00 78.38 78 GLY A O 1
ATOM 592 N N . PRO A 1 79 ? 13.074 -2.309 -18.052 1.00 80.06 79 PRO A N 1
ATOM 593 C CA . PRO A 1 79 ? 12.932 -3.730 -18.378 1.00 80.06 79 PRO A CA 1
ATOM 594 C C . PRO A 1 79 ? 12.602 -4.598 -17.155 1.00 80.06 79 PRO A C 1
ATOM 596 O O . PRO A 1 79 ? 12.016 -5.667 -17.312 1.00 80.06 79 PRO A O 1
ATOM 599 N N . ASN A 1 80 ? 12.956 -4.117 -15.961 1.00 82.38 80 ASN A N 1
ATOM 600 C CA .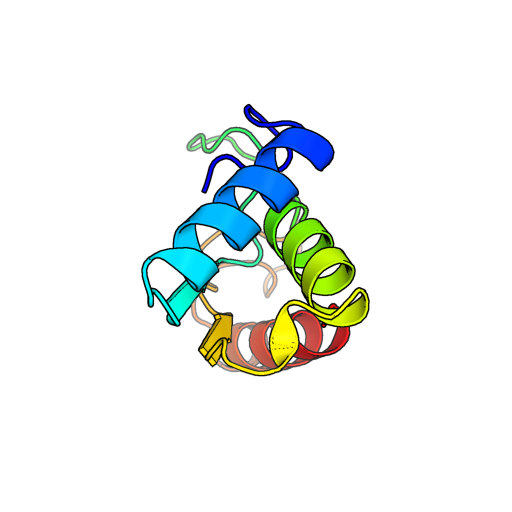 ASN A 1 80 ? 12.766 -4.778 -14.676 1.00 82.38 80 ASN A CA 1
ATOM 601 C C . ASN A 1 80 ? 11.669 -4.138 -13.817 1.00 82.38 80 ASN A C 1
ATOM 603 O O . ASN A 1 80 ? 11.541 -4.503 -12.655 1.00 82.38 80 ASN A O 1
ATOM 607 N N . ASP A 1 81 ? 10.878 -3.217 -14.362 1.00 73.62 81 ASP A N 1
ATOM 608 C CA . ASP A 1 81 ? 9.812 -2.529 -13.621 1.00 73.62 81 ASP A CA 1
ATOM 609 C C . ASP A 1 81 ? 8.437 -3.179 -13.868 1.00 73.62 81 ASP A C 1
ATOM 611 O O . ASP A 1 81 ? 7.390 -2.558 -13.704 1.00 73.62 81 ASP A O 1
ATOM 615 N N . ARG A 1 82 ? 8.438 -4.435 -14.328 1.00 71.31 82 ARG A N 1
ATOM 616 C CA . ARG A 1 82 ? 7.249 -5.229 -14.653 1.00 71.31 82 ARG A CA 1
ATOM 617 C C . ARG A 1 82 ? 7.545 -6.719 -14.570 1.00 71.31 82 ARG A C 1
ATOM 619 O O . ARG A 1 82 ? 8.674 -7.144 -14.824 1.00 71.31 82 ARG A O 1
ATOM 626 N N . ARG A 1 83 ? 6.478 -7.514 -14.422 1.00 75.00 83 ARG A N 1
ATOM 627 C CA . ARG A 1 83 ? 6.511 -8.989 -14.418 1.00 75.00 83 ARG A CA 1
ATOM 628 C C . ARG A 1 83 ? 7.364 -9.553 -13.271 1.00 75.00 83 ARG A C 1
ATOM 630 O O . ARG A 1 83 ? 7.893 -8.846 -12.435 1.00 75.00 83 ARG A O 1
ATOM 637 N N . LEU A 1 84 ? 7.499 -10.874 -13.226 1.00 82.50 84 LEU A N 1
ATOM 638 C CA . LEU A 1 84 ? 8.001 -11.604 -12.059 1.00 82.50 84 LEU A CA 1
ATOM 639 C C . LEU A 1 84 ? 9.501 -11.938 -12.137 1.00 82.50 84 LEU A C 1
ATOM 641 O O . LEU A 1 84 ? 9.899 -13.066 -11.846 1.00 82.50 84 LEU A O 1
ATOM 645 N N . SER A 1 85 ? 10.351 -10.998 -12.568 1.00 84.94 85 SER A N 1
ATOM 646 C CA . SER A 1 85 ? 11.800 -11.239 -12.510 1.00 84.94 85 SER A CA 1
ATOM 647 C C . SER A 1 85 ? 12.261 -11.303 -11.047 1.00 84.94 85 SER A C 1
ATOM 649 O O . SER A 1 85 ? 11.739 -10.585 -10.195 1.00 84.94 85 SER A O 1
ATOM 651 N N . ALA A 1 86 ? 13.249 -12.147 -10.733 1.00 85.19 86 ALA A N 1
ATOM 652 C CA . ALA A 1 86 ? 13.745 -12.283 -9.358 1.00 85.19 86 ALA A CA 1
ATOM 653 C C . ALA A 1 86 ? 14.263 -10.949 -8.787 1.00 85.19 86 ALA A C 1
ATOM 655 O O . ALA A 1 86 ? 14.076 -10.659 -7.608 1.00 85.19 86 ALA A O 1
ATOM 656 N N . TYR A 1 87 ? 14.872 -10.122 -9.644 1.00 86.88 87 TYR A N 1
ATOM 657 C CA . TYR A 1 87 ? 15.282 -8.765 -9.296 1.00 86.88 87 TYR A CA 1
ATOM 658 C C . TYR A 1 87 ? 14.076 -7.877 -8.963 1.00 86.88 87 TYR A C 1
ATOM 660 O O . TYR A 1 87 ? 14.080 -7.232 -7.919 1.00 86.88 87 TYR A O 1
ATOM 668 N N . HIS A 1 88 ? 13.043 -7.873 -9.814 1.00 82.00 88 HIS A N 1
ATOM 669 C CA . HIS A 1 88 ? 11.849 -7.050 -9.615 1.00 82.00 88 HIS A CA 1
ATOM 670 C C . HIS A 1 88 ? 11.127 -7.412 -8.320 1.00 82.00 88 HIS A C 1
ATOM 672 O O . HIS A 1 88 ? 10.829 -6.534 -7.523 1.00 82.00 88 HIS A O 1
ATOM 678 N N . ILE A 1 89 ? 10.927 -8.710 -8.076 1.00 82.44 89 ILE A N 1
ATOM 679 C CA . ILE A 1 89 ? 10.293 -9.215 -6.855 1.00 82.44 89 ILE A CA 1
ATOM 680 C C . ILE A 1 89 ? 11.048 -8.715 -5.625 1.00 82.44 89 ILE A C 1
ATOM 682 O O . ILE A 1 89 ? 10.438 -8.150 -4.726 1.00 82.44 89 ILE A O 1
ATOM 686 N N . ARG A 1 90 ? 12.376 -8.884 -5.594 1.00 85.62 90 ARG A N 1
ATOM 687 C CA . ARG A 1 90 ? 13.189 -8.479 -4.445 1.00 85.62 90 ARG A CA 1
ATOM 688 C C . ARG A 1 90 ? 13.157 -6.969 -4.217 1.00 85.62 90 ARG A C 1
ATOM 690 O O . ARG A 1 90 ? 12.971 -6.541 -3.085 1.00 85.62 90 ARG A O 1
ATOM 697 N N . LYS A 1 91 ? 13.321 -6.181 -5.282 1.00 83.38 91 LYS A N 1
ATOM 698 C CA . LYS A 1 91 ? 13.275 -4.719 -5.204 1.00 83.38 91 LYS A CA 1
ATOM 699 C C . LYS A 1 91 ? 11.902 -4.233 -4.733 1.00 83.38 91 LYS A C 1
ATOM 701 O O . LYS A 1 91 ? 11.843 -3.402 -3.840 1.00 83.38 91 LYS A O 1
ATOM 706 N N . ALA A 1 92 ? 10.818 -4.792 -5.272 1.00 78.50 92 ALA A N 1
ATOM 707 C CA . ALA A 1 92 ? 9.459 -4.459 -4.854 1.00 78.50 92 ALA A CA 1
ATOM 708 C C . ALA A 1 92 ? 9.230 -4.778 -3.368 1.00 78.50 92 ALA A C 1
ATOM 710 O O . ALA A 1 92 ? 8.662 -3.955 -2.662 1.00 78.50 92 ALA A O 1
ATOM 711 N N . CYS A 1 93 ? 9.739 -5.911 -2.856 1.00 79.38 93 CYS A N 1
ATOM 712 C CA . CYS A 1 93 ? 9.721 -6.179 -1.412 1.00 79.38 93 CYS A CA 1
ATOM 713 C C . CYS A 1 93 ? 10.420 -5.065 -0.621 1.00 79.38 93 CYS A C 1
ATOM 715 O O . CYS A 1 93 ? 9.867 -4.558 0.350 1.00 79.38 93 CYS A O 1
ATOM 717 N N . GLU A 1 94 ? 11.651 -4.723 -1.010 1.00 82.25 94 GLU A N 1
ATOM 718 C CA . GLU A 1 94 ? 12.486 -3.738 -0.314 1.00 82.25 94 GLU A CA 1
ATOM 719 C C . GLU A 1 94 ? 11.828 -2.344 -0.317 1.00 82.25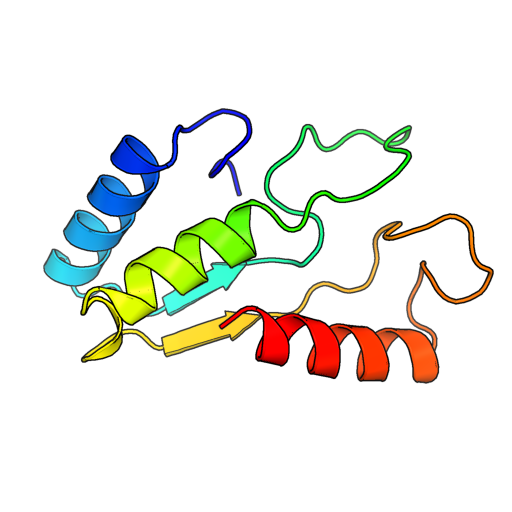 94 GLU A C 1
ATOM 721 O O . GLU A 1 94 ? 11.716 -1.720 0.740 1.00 82.25 94 GLU A O 1
ATOM 726 N N . ASP A 1 95 ? 11.313 -1.897 -1.464 1.00 80.00 95 ASP A N 1
ATOM 727 C CA . ASP A 1 95 ? 10.641 -0.601 -1.620 1.00 80.00 95 ASP A CA 1
ATOM 728 C C . ASP A 1 95 ? 9.325 -0.532 -0.825 1.00 80.00 95 ASP A C 1
ATOM 730 O O . ASP A 1 95 ? 9.052 0.461 -0.143 1.00 80.00 95 ASP A O 1
ATOM 734 N N . SER A 1 96 ? 8.532 -1.607 -0.844 1.00 70.38 96 SER A N 1
ATOM 735 C CA . SER A 1 96 ? 7.306 -1.706 -0.052 1.00 70.38 96 SER A CA 1
ATOM 736 C C . SER A 1 96 ? 7.589 -1.622 1.452 1.00 70.38 96 SER A C 1
ATOM 738 O O . SER A 1 96 ? 6.834 -0.988 2.182 1.00 70.38 96 SER A O 1
ATOM 740 N N . PHE A 1 97 ? 8.684 -2.201 1.957 1.00 71.50 97 PHE A N 1
ATOM 741 C CA . PHE A 1 97 ? 9.046 -2.045 3.374 1.00 71.50 97 PHE A CA 1
ATOM 742 C C . PHE A 1 97 ? 9.513 -0.628 3.731 1.00 71.50 97 PHE A C 1
ATOM 744 O O . PHE A 1 97 ? 9.337 -0.215 4.875 1.00 71.50 97 PHE A O 1
ATOM 751 N N . ALA A 1 98 ? 10.081 0.121 2.784 1.00 71.75 98 ALA A N 1
ATOM 752 C CA . ALA A 1 98 ? 10.584 1.474 3.022 1.00 71.75 98 ALA A CA 1
ATOM 753 C C . ALA A 1 98 ? 9.480 2.548 3.110 1.00 71.75 98 ALA A C 1
ATOM 755 O O . ALA A 1 98 ? 9.722 3.627 3.643 1.00 71.75 98 ALA A O 1
ATOM 756 N N . THR A 1 99 ? 8.278 2.264 2.605 1.00 62.91 99 THR A N 1
ATOM 757 C CA . THR A 1 99 ? 7.098 3.154 2.649 1.00 62.91 99 THR A CA 1
ATOM 758 C C . THR A 1 99 ? 6.205 2.928 3.881 1.00 62.91 99 THR A C 1
ATOM 760 O O . THR A 1 99 ? 5.130 3.516 3.984 1.00 62.91 99 THR A O 1
ATOM 763 N N . ALA A 1 100 ? 6.616 2.047 4.804 1.00 56.31 100 ALA A N 1
ATOM 764 C CA . ALA A 1 100 ? 5.972 1.770 6.096 1.00 56.31 100 ALA A CA 1
ATOM 765 C C . ALA A 1 100 ? 6.079 2.937 7.081 1.00 56.31 100 ALA A C 1
ATOM 767 O O . ALA A 1 100 ? 7.211 3.411 7.299 1.00 56.31 100 ALA A O 1
#

Secondary structure (DSSP, 8-state):
--BTTTB-HHHHHHHHHHHHHTT--EEEE-TT-SS---TT-S----HHHHHHHHHHHTTGGGS-EEEE--TTS--SSSTTSSS--HHHHHHHHHHHHHT-

pLDDT: mean 80.12, std 10.95, range [53.34, 96.0]

InterPro domains:
  IPR023210 NADP-dependent oxidoreductase domain [PF00248] (3-96)
  IPR036812 NAD(P)-dependent oxidoreductase domain superfamily [G3DSA:3.20.20.100] (1-99)
  IPR036812 NAD(P)-dependent oxidoreductase domain superfamily [SSF51430] (1-97)
  IPR050523 Aldo/Keto Reductase Detoxification and Biosynthesis [PTHR43364] (1-97)

Radius of gyration: 13.9 Å; Cα contacts (8 Å, |Δi|>4): 165; chains: 1; bounding box: 30×23×38 Å

Mean predicted aligned error: 6.8 Å